Protein AF-A0A5J4FCC0-F1 (afdb_monomer)

Solvent-accessible surface area (backbone atoms only — not comparable to full-atom values): 2821 Å² total; per-residue (Å²): 116,70,68,59,54,56,53,52,52,52,50,53,52,49,53,52,51,53,49,60,70,45,46,67,60,46,45,74,72,67,49,51,72,68,56,48,24,64,76,61,76,46,87,81,81,132

Mean predicted aligned error: 4.44 Å

Radius of gyration: 13.59 Å; Cα contacts (8 Å, |Δi|>4): 13; chains: 1; bounding box: 30×23×34 Å

pLDDT: mean 91.93, std 9.35, range [61.75, 98.0]

Foldseek 3Di:
DVVVVVVVVVVVVVLVVVLVVCVVVVVVVVDDPVRSCVVSVHDDDD

Structure (mmCIF, N/CA/C/O backbone):
data_AF-A0A5J4FCC0-F1
#
_entry.id   AF-A0A5J4FCC0-F1
#
loop_
_atom_site.group_PDB
_atom_site.id
_atom_site.type_symbol
_atom_site.label_atom_id
_atom_site.label_alt_id
_atom_site.label_comp_id
_atom_site.label_asym_id
_atom_site.label_entity_id
_atom_site.label_seq_id
_atom_site.pdbx_PDB_ins_code
_atom_site.Cartn_x
_atom_site.Cartn_y
_atom_site.Cartn_z
_atom_site.occupancy
_atom_site.B_iso_or_equiv
_atom_site.auth_seq_id
_atom_site.auth_comp_id
_atom_site.auth_asym_id
_atom_site.auth_atom_id
_atom_site.pdbx_PDB_model_num
ATOM 1 N N . MET A 1 1 ? 20.979 6.283 -23.807 1.00 62.31 1 MET A N 1
ATOM 2 C CA . MET A 1 1 ? 20.748 6.976 -22.514 1.00 62.31 1 MET A CA 1
ATOM 3 C C . MET A 1 1 ? 19.285 7.371 -22.280 1.00 62.31 1 MET A C 1
ATOM 5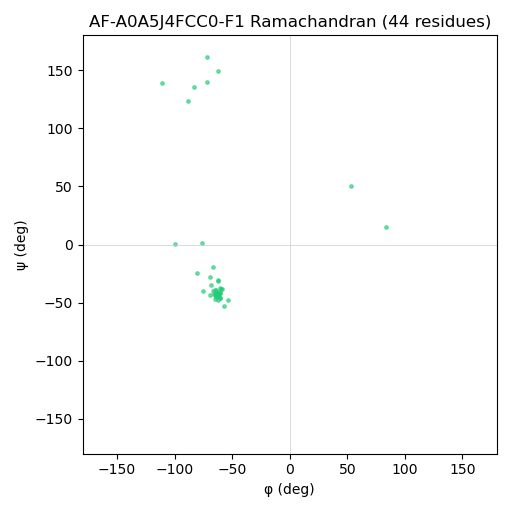 O O . MET A 1 1 ? 18.831 7.157 -21.169 1.00 62.31 1 MET A O 1
ATOM 9 N N . ARG A 1 2 ? 18.514 7.873 -23.268 1.00 61.75 2 ARG A N 1
ATOM 10 C CA . ARG A 1 2 ? 17.075 8.202 -23.077 1.00 61.75 2 ARG A CA 1
ATOM 11 C C . ARG A 1 2 ? 16.190 7.009 -22.688 1.00 61.75 2 ARG A C 1
ATOM 13 O O . ARG A 1 2 ? 15.310 7.162 -21.854 1.00 61.75 2 ARG A O 1
ATOM 20 N N . GLU A 1 3 ? 16.462 5.829 -23.240 1.00 65.19 3 GLU A N 1
ATOM 21 C CA . GLU A 1 3 ? 15.706 4.600 -22.933 1.00 65.19 3 GLU A CA 1
ATOM 22 C C . GLU A 1 3 ? 15.818 4.190 -21.456 1.00 65.19 3 GLU A C 1
ATOM 24 O O . GLU A 1 3 ? 14.854 3.701 -20.879 1.00 65.19 3 GLU A O 1
ATOM 29 N N . SER A 1 4 ? 16.955 4.481 -20.811 1.00 79.50 4 SER A N 1
ATOM 30 C CA . SER A 1 4 ? 17.169 4.178 -19.390 1.00 79.50 4 SER A CA 1
ATOM 31 C C . SER A 1 4 ? 16.297 5.027 -18.463 1.00 79.50 4 SER A C 1
ATOM 33 O O . SER A 1 4 ? 15.879 4.540 -17.420 1.00 79.50 4 SER A O 1
ATOM 35 N N . VAL A 1 5 ? 16.030 6.286 -18.827 1.00 84.75 5 VAL A N 1
ATOM 36 C CA . VAL A 1 5 ? 15.244 7.217 -17.998 1.00 84.75 5 VAL A CA 1
ATOM 37 C C . VAL A 1 5 ? 13.759 6.866 -18.062 1.00 84.75 5 VAL A C 1
ATOM 39 O O . VAL A 1 5 ? 13.078 6.885 -17.045 1.00 84.75 5 VAL A O 1
ATOM 42 N N . ILE A 1 6 ? 13.270 6.490 -19.248 1.00 85.50 6 ILE A N 1
ATOM 43 C CA . ILE A 1 6 ? 11.876 6.064 -19.436 1.00 85.50 6 ILE A CA 1
ATOM 44 C C . ILE A 1 6 ? 11.607 4.764 -18.672 1.00 85.50 6 ILE A C 1
ATOM 46 O O . ILE A 1 6 ? 10.586 4.650 -18.005 1.00 85.50 6 ILE A O 1
ATOM 50 N N . TYR A 1 7 ? 12.532 3.802 -18.731 1.00 87.44 7 TYR A N 1
ATOM 51 C CA . TYR A 1 7 ? 12.391 2.550 -17.991 1.00 87.44 7 TYR A CA 1
ATOM 52 C C .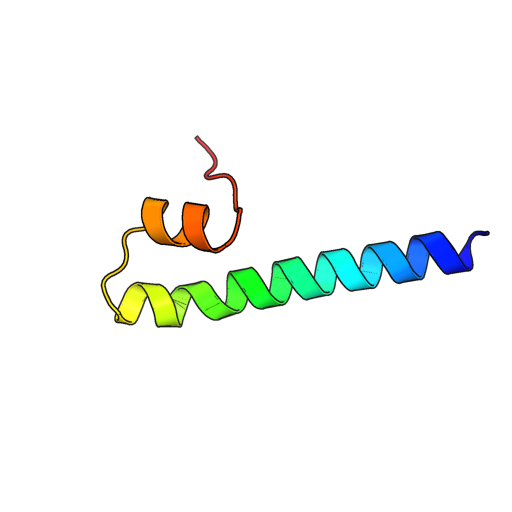 TYR A 1 7 ? 12.330 2.782 -16.476 1.00 87.44 7 TYR A C 1
ATOM 54 O O . TYR A 1 7 ? 11.456 2.238 -15.808 1.00 87.44 7 TYR A O 1
ATOM 62 N N . GLN A 1 8 ? 13.209 3.640 -15.952 1.00 88.44 8 GLN A N 1
ATOM 63 C CA . GLN A 1 8 ? 13.223 3.992 -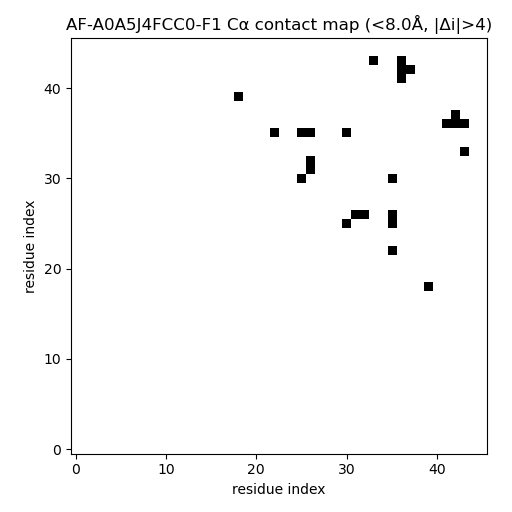14.534 1.00 88.44 8 GLN A CA 1
ATOM 64 C C . GLN A 1 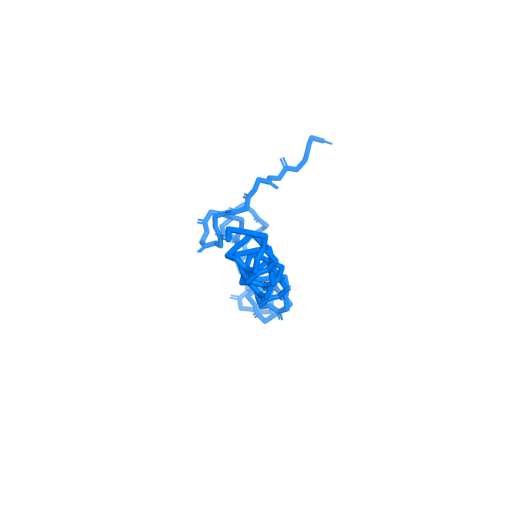8 ? 11.918 4.677 -14.099 1.00 88.44 8 GLN A C 1
ATOM 66 O O . GLN A 1 8 ? 11.346 4.303 -13.081 1.00 88.44 8 GLN A O 1
ATOM 71 N N . ALA A 1 9 ? 11.395 5.599 -14.911 1.00 88.75 9 ALA A N 1
ATOM 72 C CA . ALA A 1 9 ? 10.125 6.267 -14.632 1.00 88.75 9 ALA A CA 1
ATOM 73 C C . ALA A 1 9 ? 8.937 5.286 -14.594 1.00 88.75 9 ALA A C 1
ATOM 75 O O . ALA A 1 9 ? 8.086 5.383 -13.717 1.00 88.75 9 ALA A O 1
ATOM 76 N N . ILE A 1 10 ? 8.900 4.309 -15.508 1.00 92.56 10 ILE A N 1
ATOM 77 C CA . ILE A 1 10 ? 7.854 3.272 -15.521 1.00 92.56 10 ILE A CA 1
ATOM 78 C C . ILE A 1 10 ? 7.931 2.398 -14.264 1.00 92.56 10 ILE A C 1
ATOM 80 O O . ILE A 1 10 ? 6.897 2.022 -13.713 1.00 92.56 10 ILE A O 1
ATOM 84 N N . LEU A 1 11 ? 9.141 2.063 -13.805 1.00 91.94 11 LEU A N 1
ATOM 85 C CA . LEU A 1 11 ? 9.321 1.301 -12.570 1.00 91.94 11 LEU A CA 1
ATOM 86 C C . LEU A 1 11 ? 8.832 2.080 -11.347 1.00 91.94 11 LEU A C 1
ATOM 88 O O . LEU A 1 11 ? 8.102 1.519 -10.535 1.00 91.94 11 LEU A O 1
ATOM 92 N N . GLU A 1 12 ? 9.184 3.361 -11.246 1.00 92.38 12 GLU A N 1
ATOM 93 C CA . GLU A 1 12 ? 8.754 4.237 -10.150 1.00 92.38 12 GLU A CA 1
ATOM 94 C C . GLU A 1 12 ? 7.229 4.419 -10.131 1.00 92.38 12 GLU A C 1
ATOM 96 O O . GLU A 1 12 ? 6.596 4.292 -9.081 1.00 92.38 12 GLU A O 1
ATOM 101 N N . GLU A 1 13 ? 6.611 4.633 -11.296 1.00 93.69 13 GLU A N 1
ATOM 102 C CA . GLU A 1 13 ? 5.153 4.725 -11.425 1.00 93.69 13 GLU A CA 1
ATOM 103 C C . GLU A 1 13 ? 4.463 3.403 -11.052 1.00 93.69 13 GLU A C 1
ATOM 105 O O . GLU A 1 13 ? 3.448 3.393 -10.348 1.00 93.69 13 GLU A O 1
ATOM 110 N N . GLY A 1 14 ? 5.032 2.272 -11.476 1.00 95.38 14 GLY A N 1
ATOM 111 C CA . GLY A 1 14 ? 4.537 0.942 -11.136 1.00 95.38 14 GLY A CA 1
ATOM 112 C C . GLY A 1 14 ? 4.615 0.648 -9.638 1.00 95.38 14 GLY A C 1
ATOM 113 O O . GLY A 1 14 ? 3.650 0.140 -9.061 1.00 95.38 14 GLY A O 1
ATOM 114 N N . GLU A 1 15 ? 5.728 1.003 -8.995 1.00 96.12 15 GLU A N 1
ATOM 115 C CA . GLU A 1 15 ? 5.914 0.851 -7.551 1.00 96.12 15 GLU A CA 1
ATOM 116 C C . GLU A 1 15 ? 4.905 1.702 -6.771 1.00 96.12 15 GLU A C 1
ATOM 118 O O . GLU A 1 15 ? 4.219 1.188 -5.882 1.00 96.12 15 GLU A O 1
ATOM 123 N N . LEU A 1 16 ? 4.751 2.977 -7.141 1.00 95.94 16 LEU A N 1
ATOM 124 C CA . LEU A 1 16 ? 3.783 3.871 -6.510 1.00 95.94 16 LEU A CA 1
ATOM 125 C C . LEU A 1 16 ? 2.349 3.350 -6.676 1.00 95.94 16 LEU A C 1
ATOM 127 O O . LEU A 1 16 ? 1.593 3.283 -5.705 1.00 95.94 16 LEU A O 1
ATOM 131 N N . SER A 1 17 ? 1.981 2.919 -7.883 1.00 97.38 17 SER A N 1
ATOM 132 C CA . SER A 1 17 ? 0.660 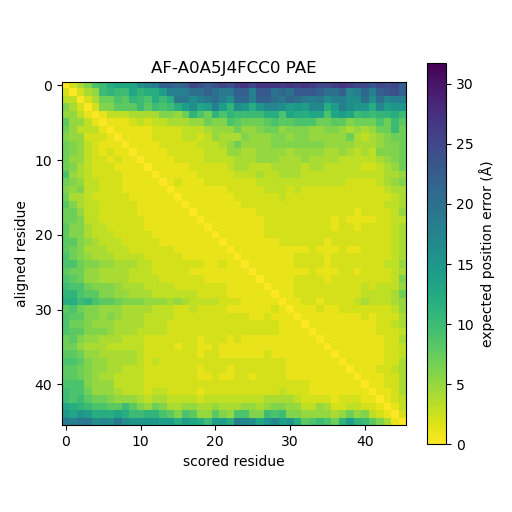2.349 -8.159 1.00 97.38 17 SER A CA 1
ATOM 133 C C . SER A 1 17 ? 0.400 1.085 -7.330 1.00 97.38 17 SER A C 1
ATOM 135 O O . SER A 1 17 ? -0.679 0.923 -6.753 1.00 97.38 17 SER A O 1
ATOM 137 N N . ALA A 1 18 ? 1.390 0.199 -7.195 1.00 97.44 18 ALA A N 1
ATOM 138 C CA . ALA A 1 18 ? 1.274 -1.000 -6.367 1.00 97.44 18 ALA A CA 1
ATOM 139 C C . ALA A 1 18 ? 1.079 -0.662 -4.879 1.00 97.44 18 ALA A C 1
ATOM 141 O O . ALA A 1 18 ? 0.188 -1.229 -4.237 1.00 97.44 18 ALA A O 1
ATOM 142 N N . LYS A 1 19 ? 1.853 0.297 -4.347 1.00 97.38 19 LYS A N 1
ATOM 143 C CA . LYS A 1 19 ? 1.709 0.801 -2.972 1.00 97.38 19 LYS A CA 1
ATOM 144 C C . LYS A 1 19 ? 0.296 1.336 -2.735 1.00 97.38 19 LYS A C 1
ATOM 146 O O . LYS A 1 19 ? -0.389 0.850 -1.836 1.00 97.38 19 LYS A O 1
ATOM 151 N N . LEU A 1 20 ? -0.191 2.243 -3.584 1.00 96.94 20 LEU A N 1
ATOM 152 C CA . LEU A 1 20 ? -1.527 2.840 -3.449 1.00 96.94 20 LEU A CA 1
ATOM 153 C C . LEU A 1 20 ? -2.653 1.795 -3.512 1.00 96.94 20 LEU A C 1
ATOM 155 O O . LEU A 1 20 ? -3.572 1.821 -2.694 1.00 96.94 20 LEU A O 1
ATOM 159 N N . ASN A 1 21 ? -2.558 0.821 -4.420 1.00 97.88 21 ASN A N 1
ATOM 160 C CA . ASN A 1 21 ? -3.549 -0.253 -4.550 1.00 97.88 21 ASN A CA 1
ATOM 161 C C . ASN A 1 21 ? -3.587 -1.212 -3.345 1.00 97.88 21 ASN A C 1
ATOM 163 O O . ASN A 1 21 ? -4.574 -1.929 -3.151 1.00 97.88 21 ASN A O 1
ATOM 167 N N . SER A 1 22 ? -2.533 -1.244 -2.525 1.00 97.38 22 SER A N 1
ATOM 168 C CA . SER A 1 22 ? -2.490 -2.052 -1.302 1.00 97.38 22 SER A CA 1
ATOM 169 C C . SER A 1 22 ? -3.218 -1.398 -0.116 1.00 97.38 22 SER A C 1
ATOM 171 O O . SER A 1 22 ? -3.727 -2.116 0.751 1.00 97.38 22 SER A O 1
ATOM 173 N N . ILE A 1 23 ? -3.354 -0.062 -0.113 1.00 97.44 23 ILE A N 1
ATOM 174 C CA . ILE A 1 23 ? -3.912 0.728 1.000 1.00 97.44 23 ILE A CA 1
ATOM 175 C C . ILE A 1 23 ? -5.302 0.240 1.438 1.00 97.44 23 ILE A C 1
ATOM 177 O O . ILE A 1 23 ? -5.484 0.026 2.638 1.00 97.44 23 ILE A O 1
ATOM 181 N N . PRO A 1 24 ? -6.281 -0.015 0.541 1.00 97.81 24 PRO A N 1
ATOM 182 C CA . PRO A 1 24 ? -7.607 -0.462 0.968 1.00 97.81 24 PRO A CA 1
ATOM 183 C C . PRO A 1 24 ? -7.57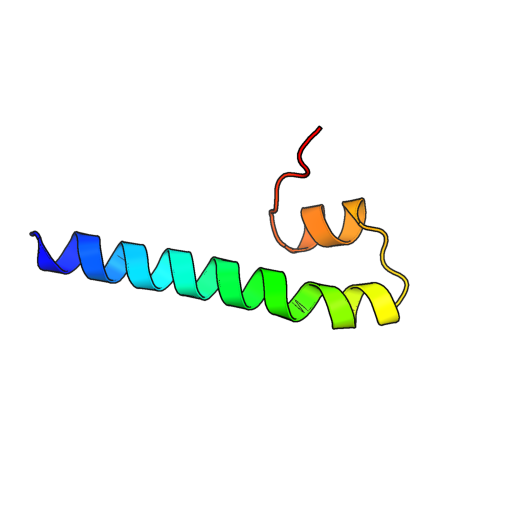4 -1.774 1.759 1.00 97.81 24 PRO A C 1
ATOM 185 O O . PRO A 1 24 ? -8.301 -1.924 2.738 1.00 97.81 24 PRO A O 1
ATOM 188 N N . ARG A 1 25 ? -6.706 -2.723 1.379 1.00 97.38 25 ARG A N 1
ATOM 189 C CA . ARG A 1 25 ? -6.578 -4.007 2.090 1.00 97.38 25 ARG A CA 1
ATOM 190 C C . ARG A 1 25 ? -5.962 -3.811 3.469 1.00 97.38 25 ARG A C 1
ATOM 192 O O . ARG A 1 25 ? -6.452 -4.389 4.431 1.00 97.38 25 ARG A O 1
ATOM 199 N N . LEU A 1 26 ? -4.922 -2.985 3.565 1.00 97.38 26 LEU A N 1
ATOM 200 C CA . LEU A 1 26 ? -4.266 -2.671 4.834 1.00 97.38 26 LEU A CA 1
ATOM 201 C C . LEU A 1 26 ? -5.210 -1.922 5.786 1.00 97.38 26 LEU A C 1
ATOM 203 O O . LEU A 1 26 ? -5.265 -2.231 6.973 1.00 97.38 26 LEU A O 1
ATOM 207 N N . SER A 1 27 ? -6.025 -1.012 5.252 1.00 96.62 27 SER A N 1
ATOM 208 C CA . SER A 1 27 ? -7.055 -0.309 6.019 1.00 96.62 27 SER A CA 1
ATOM 209 C C . SER A 1 27 ? -8.120 -1.268 6.568 1.00 96.62 27 SER A C 1
ATOM 211 O O . SER A 1 27 ? -8.471 -1.183 7.742 1.00 96.62 27 SER A O 1
ATOM 213 N N . VAL A 1 28 ? -8.570 -2.250 5.774 1.00 98.00 28 VAL A N 1
ATOM 214 C CA . VAL A 1 28 ? -9.500 -3.305 6.236 1.00 98.00 28 VAL A CA 1
ATOM 215 C C . VAL A 1 28 ? -8.897 -4.168 7.350 1.00 98.00 28 VAL A C 1
ATOM 217 O O . VAL A 1 28 ? -9.628 -4.639 8.220 1.00 98.00 28 VAL A O 1
ATOM 220 N N . LEU A 1 29 ? -7.574 -4.351 7.366 1.00 97.25 29 LEU A N 1
ATOM 221 C CA . LEU A 1 29 ? -6.862 -5.047 8.445 1.00 97.25 29 LEU A CA 1
ATOM 222 C C . LEU A 1 29 ? -6.707 -4.200 9.722 1.00 97.25 29 LEU A C 1
ATOM 224 O O . LEU A 1 29 ? -6.133 -4.678 10.699 1.00 97.25 29 LEU A O 1
ATOM 228 N N . GLY A 1 30 ? -7.230 -2.971 9.738 1.00 97.19 30 GLY A N 1
ATOM 229 C CA . GLY A 1 30 ? -7.250 -2.100 10.912 1.00 97.19 30 GLY A CA 1
ATOM 230 C C . GLY A 1 30 ? -5.967 -1.299 11.136 1.00 97.19 30 GLY A C 1
ATOM 231 O O . GLY A 1 30 ? -5.784 -0.764 12.227 1.00 97.19 30 GLY A O 1
ATOM 232 N N . LEU A 1 31 ? -5.082 -1.211 10.138 1.00 97.81 31 LEU A N 1
ATOM 233 C CA . LEU A 1 31 ? -3.896 -0.354 10.207 1.00 97.81 31 LEU A CA 1
ATOM 234 C C . LEU A 1 31 ? -4.296 1.124 10.091 1.00 97.81 31 LEU A C 1
ATOM 236 O O . LEU A 1 31 ? -5.156 1.481 9.279 1.00 97.81 31 LEU A O 1
ATOM 240 N N . SER A 1 32 ? -3.653 1.986 10.882 1.00 97.12 32 SER A N 1
ATOM 241 C CA . SER A 1 32 ? -3.834 3.437 10.771 1.00 97.12 32 SER A CA 1
ATOM 242 C C . SER A 1 32 ? -3.174 3.984 9.502 1.00 97.12 32 SER A C 1
ATOM 244 O O . SER A 1 32 ? -2.292 3.348 8.920 1.00 97.12 32 SER A O 1
ATOM 246 N N . VAL A 1 33 ? -3.574 5.184 9.075 1.00 95.38 33 VAL A N 1
ATOM 247 C CA . VAL A 1 33 ? -2.988 5.839 7.892 1.00 95.38 33 VAL A CA 1
ATOM 248 C C . VAL A 1 33 ? -1.479 6.032 8.069 1.00 95.38 33 VAL A C 1
ATOM 250 O O . VAL A 1 33 ? -0.722 5.788 7.138 1.00 95.38 33 VAL A O 1
ATOM 253 N N . GLU A 1 34 ? -1.030 6.368 9.277 1.00 96.81 34 GLU A N 1
ATOM 254 C CA . GLU A 1 34 ? 0.381 6.548 9.634 1.00 96.81 34 GLU A CA 1
ATOM 255 C C . GLU A 1 34 ? 1.165 5.237 9.545 1.00 96.81 34 GLU A C 1
ATOM 257 O O . GLU A 1 34 ? 2.268 5.209 9.004 1.00 96.81 34 GLU A O 1
ATOM 262 N N . GLN A 1 35 ? 0.586 4.134 10.027 1.00 97.06 35 GLN A N 1
ATOM 263 C CA . GLN A 1 35 ? 1.205 2.810 9.936 1.00 97.06 35 GLN A CA 1
ATOM 264 C C . GLN A 1 35 ? 1.306 2.337 8.486 1.00 97.06 35 GLN A C 1
ATOM 266 O O . GLN A 1 35 ? 2.318 1.763 8.092 1.00 97.06 35 GLN A O 1
ATOM 271 N N . ILE A 1 36 ? 0.267 2.589 7.685 1.00 97.75 36 ILE A N 1
ATOM 272 C CA . ILE A 1 36 ? 0.249 2.264 6.257 1.00 97.75 36 ILE A CA 1
ATOM 273 C C . ILE A 1 36 ? 1.298 3.091 5.515 1.00 97.75 36 ILE A C 1
ATOM 275 O O . ILE A 1 36 ? 2.070 2.534 4.741 1.00 97.75 36 ILE A O 1
ATOM 279 N N . ALA A 1 37 ? 1.360 4.396 5.775 1.00 97.00 37 ALA A N 1
ATOM 280 C CA . ALA A 1 37 ? 2.337 5.287 5.167 1.00 97.00 37 ALA A CA 1
ATOM 281 C C . ALA A 1 37 ? 3.771 4.864 5.509 1.00 97.00 37 ALA A C 1
ATOM 283 O O . ALA A 1 37 ? 4.592 4.708 4.611 1.00 97.00 37 ALA A O 1
ATOM 284 N N . GLN A 1 38 ? 4.046 4.556 6.779 1.00 96.69 38 GLN A N 1
ATOM 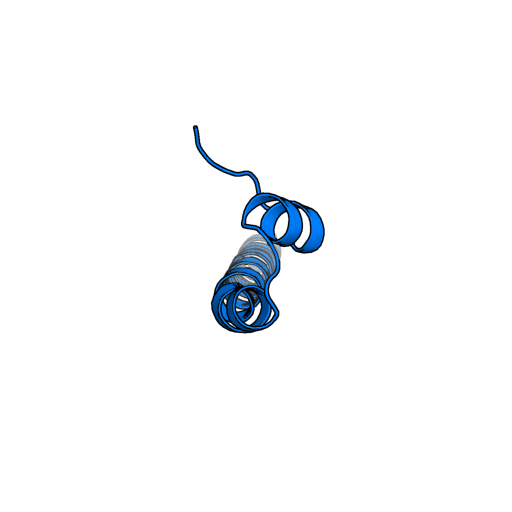285 C CA . GLN A 1 38 ? 5.348 4.046 7.203 1.00 96.69 38 GLN A CA 1
ATOM 286 C C . GLN A 1 38 ? 5.690 2.697 6.552 1.00 96.69 38 GLN A C 1
ATOM 288 O O . GLN A 1 38 ? 6.820 2.494 6.119 1.00 96.69 38 GLN A O 1
ATOM 293 N N . ALA A 1 39 ? 4.732 1.770 6.467 1.00 96.31 39 ALA A N 1
ATOM 294 C CA . ALA A 1 39 ? 4.955 0.449 5.879 1.00 96.31 39 ALA A CA 1
ATOM 295 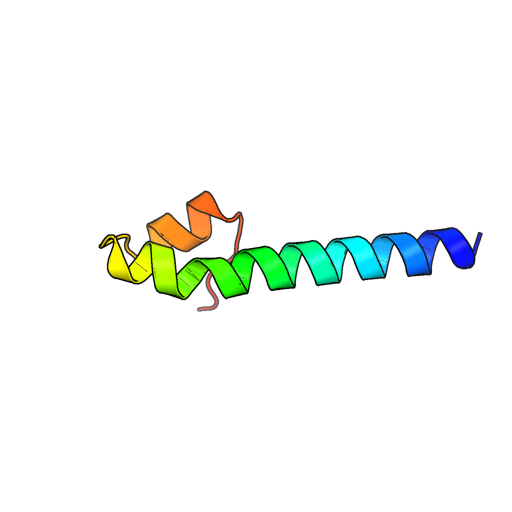C C . ALA A 1 39 ? 5.178 0.493 4.358 1.00 96.31 39 ALA A C 1
ATOM 297 O O . ALA A 1 39 ? 5.840 -0.388 3.811 1.00 96.31 39 ALA A O 1
ATOM 298 N N . LEU A 1 40 ? 4.611 1.491 3.679 1.00 96.81 40 LEU A N 1
ATOM 299 C CA . LEU A 1 40 ? 4.715 1.672 2.231 1.00 96.81 40 LEU A CA 1
ATOM 300 C C . LEU A 1 40 ? 5.764 2.712 1.822 1.00 96.81 40 LEU A C 1
ATOM 302 O O . LEU A 1 40 ? 5.933 2.937 0.625 1.00 96.81 40 LEU A O 1
ATOM 306 N N . ASP A 1 41 ? 6.465 3.315 2.784 1.00 96.25 41 ASP A N 1
ATOM 307 C CA . ASP A 1 41 ? 7.405 4.416 2.554 1.00 96.25 41 ASP A CA 1
ATOM 308 C C . ASP A 1 41 ? 6.749 5.563 1.762 1.00 96.25 41 ASP A C 1
ATOM 310 O O . ASP A 1 41 ? 7.208 5.981 0.700 1.00 96.25 41 ASP A O 1
ATOM 314 N N . LEU A 1 42 ? 5.580 5.995 2.242 1.00 95.50 42 LEU A N 1
ATOM 315 C CA . LEU A 1 42 ? 4.812 7.105 1.689 1.00 95.50 42 LEU A CA 1
ATOM 316 C C . LEU A 1 42 ? 4.837 8.277 2.665 1.00 95.50 42 LEU A C 1
ATOM 318 O O . LEU A 1 42 ? 4.663 8.109 3.872 1.00 95.50 42 LEU A O 1
ATOM 322 N N . GLU A 1 43 ? 4.977 9.482 2.129 1.00 94.19 43 GLU A N 1
ATOM 323 C CA . GLU A 1 43 ? 4.785 10.703 2.902 1.00 94.19 43 GLU A CA 1
ATOM 324 C C . GLU A 1 43 ? 3.295 11.051 2.975 1.00 94.19 43 GLU A C 1
ATOM 326 O O . GLU A 1 43 ? 2.569 11.003 1.979 1.00 94.19 43 GLU A O 1
ATOM 331 N N . ILE A 1 44 ? 2.831 11.419 4.169 1.00 91.38 44 ILE A N 1
ATOM 332 C CA . ILE A 1 44 ? 1.483 11.953 4.365 1.00 91.38 44 ILE A CA 1
ATOM 333 C C . ILE A 1 44 ? 1.562 13.468 4.172 1.00 91.38 44 ILE A C 1
ATOM 335 O O . ILE A 1 44 ? 2.336 14.144 4.852 1.00 91.38 44 ILE A O 1
ATOM 339 N N . GLY A 1 45 ? 0.768 13.997 3.239 1.00 86.81 45 GLY A N 1
ATOM 340 C CA . GLY A 1 45 ? 0.608 15.443 3.077 1.00 86.81 45 GLY A CA 1
ATOM 341 C C . GLY A 1 45 ? 0.002 16.085 4.330 1.00 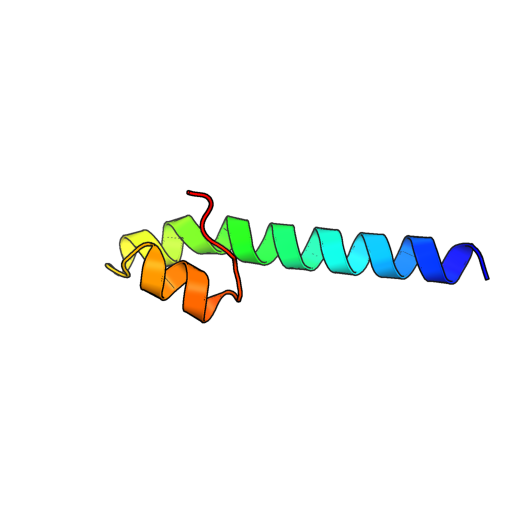86.81 45 GLY A C 1
ATOM 342 O O . GLY A 1 45 ? -0.765 15.439 5.042 1.00 86.81 45 GLY A O 1
ATOM 343 N N . GLN A 1 46 ? 0.364 17.342 4.599 1.00 70.75 46 GLN A N 1
ATOM 344 C CA . GLN A 1 46 ? -0.196 18.114 5.719 1.00 70.75 46 GLN A CA 1
ATOM 345 C C . GLN A 1 46 ? -1.663 18.491 5.509 1.00 70.75 46 GLN A C 1
ATOM 347 O O . GLN A 1 46 ? -2.044 18.750 4.343 1.00 70.75 46 GLN A O 1
#

Organism: NCBI:txid2569534

Secondary structure (DSSP, 8-state):
-HHHHHHHHHHHHHHHHHHHHHHHHHHHTT--HHHHHHHHT-PPP-

Sequence (46 aa):
MRESVIYQAILEEGELSAKLNSIPRLSVLGLSVEQIAQALDLEIGQ